Protein AF-A0A7K8SF02-F1 (afdb_monomer)

Organism: NCBI:txid58203

Secondary structure (DSSP, 8-state):
---SS-HHHHHHHHHHHHHHH-TT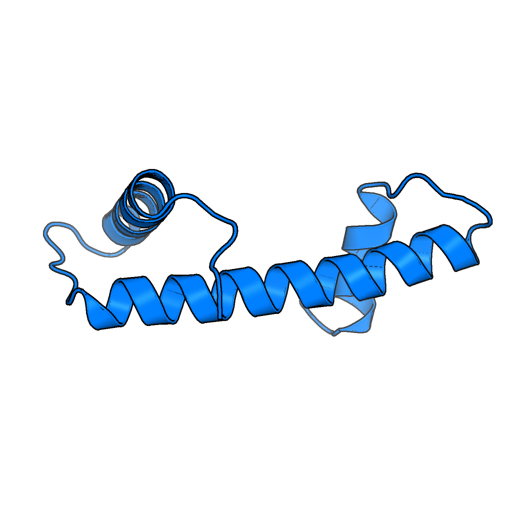----HHHHHHHHHHHHHHHHHHHHHHHHHHHHTT-SS--HHHHHHHHHHTT---

Structure (mmCIF, N/CA/C/O backbone):
data_AF-A0A7K8SF02-F1
#
_entry.id   AF-A0A7K8SF02-F1
#
loop_
_atom_site.group_PDB
_atom_site.id
_atom_site.type_symbol
_atom_site.label_atom_id
_atom_site.label_alt_id
_atom_site.label_comp_id
_atom_site.label_asym_id
_atom_site.label_entity_id
_atom_site.label_seq_id
_atom_site.pdbx_PDB_ins_code
_atom_site.Cartn_x
_atom_site.Cartn_y
_atom_site.Cartn_z
_atom_site.occupancy
_atom_site.B_iso_or_equiv
_atom_site.auth_seq_id
_atom_site.auth_comp_id
_atom_site.auth_asym_id
_atom_site.auth_atom_id
_atom_site.pdbx_PDB_model_num
ATOM 1 N N . THR A 1 1 ? 12.104 2.110 14.000 1.00 72.12 1 THR A N 1
ATOM 2 C CA . THR A 1 1 ? 12.061 2.502 12.576 1.00 72.12 1 THR A CA 1
ATOM 3 C C . THR A 1 1 ? 11.150 3.702 12.436 1.00 72.12 1 THR A C 1
ATOM 5 O O . THR A 1 1 ? 10.265 3.877 13.269 1.00 72.12 1 THR A O 1
ATOM 8 N N . GLU A 1 2 ? 11.402 4.569 11.460 1.00 88.44 2 GLU A N 1
ATOM 9 C CA . GLU A 1 2 ? 10.518 5.705 11.178 1.00 88.44 2 GLU A CA 1
ATOM 10 C C . GLU A 1 2 ? 9.370 5.252 10.270 1.00 88.44 2 GLU A C 1
ATOM 12 O O . GLU A 1 2 ? 9.605 4.539 9.298 1.00 88.44 2 GLU A O 1
ATOM 17 N N . LEU A 1 3 ? 8.140 5.639 10.617 1.00 93.88 3 LEU A N 1
ATOM 18 C CA . LEU A 1 3 ? 6.940 5.348 9.831 1.00 93.88 3 LEU A CA 1
ATOM 19 C C . LEU A 1 3 ? 6.703 6.465 8.807 1.00 93.88 3 LEU A C 1
ATOM 21 O O . LEU A 1 3 ? 6.805 7.647 9.141 1.00 93.88 3 LEU A O 1
ATOM 25 N N . LEU A 1 4 ? 6.366 6.086 7.579 1.00 97.25 4 LEU A N 1
ATOM 26 C CA . LEU A 1 4 ? 6.202 6.970 6.426 1.00 97.25 4 LEU A CA 1
ATOM 27 C C . LEU A 1 4 ? 4.798 7.584 6.358 1.00 97.25 4 LEU A C 1
ATOM 29 O O . LEU A 1 4 ? 4.633 8.734 5.940 1.00 97.25 4 LEU A O 1
ATOM 33 N N . ILE A 1 5 ? 3.766 6.841 6.767 1.00 97.56 5 ILE A N 1
ATOM 34 C CA . ILE A 1 5 ? 2.380 7.310 6.733 1.00 97.56 5 ILE A CA 1
ATOM 35 C C . ILE A 1 5 ? 2.090 8.113 8.005 1.00 97.56 5 ILE A C 1
ATOM 37 O O . ILE A 1 5 ? 2.430 7.737 9.129 1.00 97.56 5 ILE A O 1
ATOM 41 N N . ARG A 1 6 ? 1.407 9.253 7.861 1.00 97.94 6 ARG A N 1
ATOM 42 C CA . ARG A 1 6 ? 0.994 10.051 9.023 1.00 97.94 6 ARG A CA 1
ATOM 43 C C . ARG A 1 6 ? 0.046 9.235 9.913 1.00 97.94 6 ARG A C 1
ATOM 45 O O . ARG A 1 6 ? -0.992 8.760 9.451 1.00 97.94 6 ARG A O 1
ATOM 52 N N . LYS A 1 7 ? 0.355 9.174 11.212 1.00 96.19 7 LYS A N 1
ATOM 53 C CA . LYS A 1 7 ? -0.377 8.361 12.203 1.00 96.19 7 LYS A CA 1
ATOM 54 C C . LYS A 1 7 ? -1.879 8.662 12.272 1.00 96.19 7 LYS A C 1
ATOM 56 O O . LYS A 1 7 ? -2.685 7.741 12.312 1.00 96.19 7 LYS A O 1
ATOM 61 N N . LEU A 1 8 ? -2.280 9.940 12.273 1.00 97.25 8 LEU A N 1
ATOM 62 C CA . LEU A 1 8 ? -3.695 10.315 12.421 1.00 97.25 8 LEU A CA 1
ATOM 63 C C . LEU A 1 8 ? -4.559 9.897 11.209 1.00 97.25 8 LEU A C 1
ATOM 65 O O . LEU A 1 8 ? -5.598 9.279 11.436 1.00 97.25 8 LEU A O 1
ATOM 69 N N . PRO A 1 9 ? -4.171 10.178 9.946 1.00 98.31 9 PRO A N 1
ATOM 70 C CA . PRO A 1 9 ? -4.859 9.623 8.780 1.00 98.31 9 PRO A CA 1
ATOM 71 C C . PRO A 1 9 ? -4.928 8.093 8.778 1.00 98.31 9 PRO A C 1
ATOM 73 O O . PRO A 1 9 ? -6.007 7.551 8.560 1.00 98.31 9 PRO A O 1
ATOM 76 N N . PHE A 1 10 ? -3.824 7.403 9.094 1.00 98.38 10 PHE A N 1
ATOM 77 C CA . PHE A 1 10 ? -3.809 5.937 9.161 1.00 98.38 10 PHE A CA 1
ATOM 78 C C . PHE A 1 10 ? -4.797 5.409 10.210 1.00 98.38 10 PHE A C 1
ATOM 80 O O . PHE A 1 10 ? -5.619 4.543 9.925 1.00 98.38 10 PHE A O 1
ATOM 87 N N . GLN A 1 11 ? -4.799 5.997 11.409 1.00 98.06 11 GLN A N 1
ATOM 88 C CA . GLN A 1 11 ? -5.744 5.646 12.467 1.00 98.06 11 GLN A CA 1
ATOM 89 C C . GLN A 1 11 ? -7.208 5.878 12.054 1.00 98.06 11 GLN A C 1
ATOM 91 O O . GLN A 1 11 ? -8.075 5.095 12.445 1.00 98.06 11 GLN A O 1
ATOM 96 N N . ARG A 1 12 ? -7.508 6.953 11.309 1.00 98.12 12 ARG A N 1
ATOM 97 C CA . ARG A 1 12 ? -8.866 7.213 10.798 1.00 98.12 12 ARG A CA 1
ATOM 98 C C . ARG A 1 12 ? -9.294 6.133 9.808 1.00 98.12 12 ARG A C 1
ATOM 100 O O . ARG A 1 12 ? -10.378 5.594 9.984 1.00 98.12 12 ARG A O 1
ATOM 107 N N . LEU A 1 13 ? -8.417 5.761 8.876 1.00 98.44 13 LEU A N 1
ATOM 108 C CA . LEU A 1 13 ? -8.674 4.696 7.905 1.00 98.44 13 LEU A CA 1
ATOM 109 C C . LEU A 1 13 ? -8.915 3.338 8.582 1.00 98.44 13 LEU A C 1
ATOM 111 O O . LEU A 1 13 ? -9.863 2.639 8.243 1.00 98.44 13 LEU A O 1
ATOM 115 N N . VAL A 1 14 ? -8.106 2.980 9.586 1.00 98.31 14 VAL A N 1
ATOM 116 C CA . VAL A 1 14 ? -8.313 1.746 10.368 1.00 98.31 14 VAL A CA 1
ATOM 117 C C . VAL A 1 14 ? -9.706 1.721 11.005 1.00 98.31 14 VAL A C 1
ATOM 119 O O . VAL A 1 14 ? -10.370 0.689 10.989 1.00 98.31 14 VAL A O 1
ATOM 122 N N . ARG A 1 15 ? -10.165 2.849 11.563 1.00 97.38 15 ARG A N 1
ATOM 123 C CA . ARG A 1 15 ? -11.496 2.944 12.185 1.00 97.38 15 ARG A CA 1
ATOM 124 C C . ARG A 1 15 ? -12.624 2.911 11.164 1.00 97.38 15 ARG A C 1
ATOM 126 O O . ARG A 1 15 ? -13.634 2.283 11.444 1.00 97.38 15 ARG A O 1
ATOM 133 N N . GLU A 1 16 ? -12.441 3.569 10.025 1.00 97.75 16 GLU A N 1
ATOM 134 C CA . GLU A 1 16 ? -13.387 3.561 8.909 1.00 97.75 16 GLU A CA 1
ATOM 135 C C . GLU A 1 16 ? -13.641 2.128 8.430 1.00 97.75 16 GLU A C 1
ATOM 137 O O . GLU A 1 16 ? -14.772 1.666 8.493 1.00 97.75 16 GLU A O 1
ATOM 142 N N . ILE A 1 17 ? -12.581 1.382 8.101 1.00 98.00 17 ILE A N 1
ATOM 143 C CA . ILE A 1 17 ? -12.689 -0.016 7.654 1.00 98.00 17 ILE A CA 1
ATOM 144 C C . ILE A 1 17 ? -13.293 -0.903 8.749 1.00 98.00 17 ILE A C 1
ATOM 146 O O . ILE A 1 17 ? -14.134 -1.752 8.476 1.00 98.00 17 ILE A O 1
ATOM 150 N N . ALA A 1 18 ? -12.879 -0.729 10.007 1.00 97.81 18 ALA A N 1
ATOM 151 C CA . ALA A 1 18 ? -13.383 -1.544 11.112 1.00 97.81 18 ALA A CA 1
ATOM 152 C C . ALA A 1 18 ? -14.888 -1.356 11.367 1.00 97.81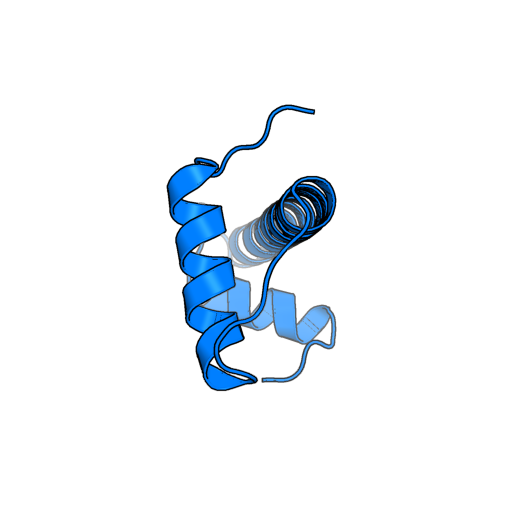 18 ALA A C 1
ATOM 154 O O . ALA A 1 18 ? -15.549 -2.300 11.806 1.00 97.81 18 ALA A O 1
ATOM 155 N N . GLN A 1 19 ? -15.417 -0.162 11.082 1.00 97.06 19 GLN A N 1
ATOM 156 C CA . GLN A 1 19 ? -16.830 0.164 11.253 1.00 97.06 19 GLN A CA 1
ATOM 157 C C . GLN A 1 19 ? -17.730 -0.708 10.365 1.00 97.06 19 GLN A C 1
ATOM 159 O O . GLN A 1 19 ? -18.822 -1.069 10.802 1.00 97.06 19 GLN A O 1
ATOM 164 N N . ASP A 1 20 ? -17.250 -1.106 9.182 1.00 97.50 20 ASP A N 1
ATOM 165 C CA . ASP A 1 20 ? -17.976 -1.988 8.258 1.00 97.50 20 ASP A CA 1
ATOM 166 C C . ASP A 1 20 ? -18.135 -3.417 8.805 1.00 97.50 20 ASP A C 1
ATOM 168 O O . ASP A 1 20 ? -19.062 -4.134 8.428 1.00 97.50 20 ASP A O 1
ATOM 172 N N . PHE A 1 21 ? -17.256 -3.842 9.721 1.00 96.75 21 PHE A N 1
ATOM 173 C CA . PHE A 1 21 ? -17.314 -5.170 10.342 1.00 96.75 21 PHE A CA 1
ATOM 174 C C . PHE A 1 21 ? -18.074 -5.168 11.667 1.00 96.75 21 PHE A C 1
ATOM 176 O O . PHE A 1 21 ? -18.817 -6.106 11.962 1.00 96.75 21 PHE A O 1
ATOM 183 N N . LYS A 1 22 ? -17.848 -4.150 12.505 1.00 97.12 22 LYS A N 1
ATOM 184 C CA . LYS A 1 22 ? -18.518 -4.002 13.797 1.00 97.12 22 LYS A CA 1
ATOM 185 C C . LYS A 1 22 ? -18.465 -2.555 14.273 1.00 97.12 22 LYS A C 1
ATOM 187 O O . LYS A 1 22 ? -17.391 -1.973 14.418 1.00 97.12 22 LYS A O 1
ATOM 192 N N . THR A 1 23 ? -19.631 -2.016 14.610 1.00 95.75 23 THR A N 1
ATOM 193 C CA . THR A 1 23 ? -19.749 -0.678 15.191 1.00 95.75 23 THR A CA 1
ATOM 194 C C . THR A 1 23 ? -19.189 -0.635 16.619 1.00 95.75 23 THR A C 1
ATOM 196 O O . THR A 1 23 ? -19.149 -1.646 17.326 1.00 95.75 23 THR A O 1
ATOM 199 N N . ASP A 1 24 ? -18.744 0.548 17.048 1.00 94.00 24 ASP A N 1
ATOM 200 C CA . ASP A 1 24 ? -18.282 0.843 18.417 1.00 94.00 24 ASP A CA 1
ATOM 201 C C . ASP A 1 24 ? -17.039 0.064 18.888 1.00 94.00 24 ASP A C 1
ATOM 203 O O . ASP A 1 24 ? -16.781 -0.086 20.088 1.00 94.00 24 ASP A O 1
ATOM 207 N N . LEU A 1 25 ? -16.204 -0.393 17.949 1.00 96.50 25 LEU A N 1
ATOM 208 C CA . LEU A 1 25 ? -14.908 -0.989 18.266 1.00 96.50 25 LEU A CA 1
ATOM 209 C C . LEU A 1 25 ? -13.932 0.034 18.872 1.00 96.50 25 LEU A C 1
ATOM 211 O O . LEU A 1 25 ? -13.704 1.136 18.360 1.00 96.50 25 LEU A O 1
ATOM 215 N N . ARG A 1 26 ? -13.271 -0.376 19.960 1.00 96.56 26 ARG A N 1
ATOM 216 C CA . ARG A 1 26 ? -12.140 0.345 20.555 1.00 96.56 26 ARG A CA 1
ATOM 217 C C . ARG A 1 26 ? -10.840 -0.366 20.200 1.00 96.56 26 ARG A C 1
ATOM 219 O O . ARG A 1 26 ? -10.744 -1.582 20.300 1.00 96.56 26 ARG A O 1
ATOM 226 N N . PHE A 1 27 ? -9.834 0.418 19.833 1.00 97.44 27 PHE A N 1
ATOM 227 C CA . PHE A 1 27 ? -8.500 -0.070 19.497 1.00 97.44 27 PHE A CA 1
ATOM 228 C C . PHE A 1 27 ? -7.510 0.344 20.578 1.00 97.44 27 PHE A C 1
ATOM 230 O O . PHE A 1 27 ? -7.492 1.507 20.989 1.00 97.44 27 PHE A O 1
ATOM 237 N N . GLN A 1 28 ? -6.661 -0.592 20.999 1.00 98.25 28 GLN A N 1
ATOM 238 C CA . GLN A 1 28 ? -5.465 -0.273 21.773 1.00 98.25 28 GLN A CA 1
ATOM 239 C C . GLN A 1 28 ? -4.486 0.525 20.897 1.00 98.25 28 GLN A C 1
ATOM 241 O O . GLN A 1 28 ? -4.398 0.295 19.690 1.00 98.25 28 GLN A O 1
ATOM 246 N N . SER A 1 29 ? -3.720 1.441 21.492 1.00 96.06 29 SER A N 1
ATOM 247 C CA . SER A 1 29 ? -2.711 2.222 20.761 1.00 96.06 29 SER A CA 1
ATOM 248 C C . SER A 1 29 ? -1.665 1.332 20.079 1.00 96.06 29 SER A C 1
ATOM 250 O O . SER A 1 29 ? -1.327 1.564 18.921 1.00 96.06 29 SER A O 1
ATOM 252 N N . SER A 1 30 ? -1.208 0.274 20.756 1.00 97.50 30 SER A N 1
ATOM 253 C CA . SER A 1 30 ? -0.270 -0.710 20.202 1.00 97.50 30 SER A CA 1
ATOM 254 C C . SER A 1 30 ? -0.853 -1.500 19.030 1.00 97.50 30 SER A C 1
ATOM 256 O O . SER A 1 30 ? -0.117 -1.816 18.103 1.00 97.50 30 SER A O 1
ATOM 258 N N . ALA A 1 31 ? -2.162 -1.770 19.018 1.00 98.19 31 ALA A N 1
ATOM 259 C CA . ALA A 1 31 ? -2.808 -2.467 17.906 1.00 98.19 31 ALA A CA 1
ATOM 260 C C . ALA A 1 31 ? -2.780 -1.619 16.626 1.00 98.19 31 ALA A C 1
ATOM 262 O O . ALA A 1 31 ? -2.446 -2.124 15.559 1.00 98.19 31 ALA A O 1
ATOM 263 N N . VAL A 1 32 ? -3.065 -0.315 16.733 1.00 97.69 32 VAL A N 1
ATOM 264 C CA . VAL A 1 32 ? -2.981 0.602 15.582 1.00 97.69 32 VAL A CA 1
ATOM 265 C C . VAL A 1 32 ? -1.538 0.729 15.088 1.00 97.69 32 VAL A C 1
ATOM 267 O O . VAL A 1 32 ? -1.311 0.725 13.882 1.00 97.69 32 VAL A O 1
ATOM 270 N N . MET A 1 33 ? -0.563 0.788 16.001 1.00 97.00 33 MET A N 1
ATOM 271 C CA . MET A 1 33 ? 0.859 0.817 15.641 1.00 97.00 33 MET A CA 1
ATOM 272 C C . MET A 1 33 ? 1.296 -0.460 14.914 1.00 97.00 33 MET A C 1
ATOM 274 O O . MET A 1 33 ? 1.928 -0.362 13.869 1.00 97.00 33 MET A O 1
ATOM 278 N N . ALA A 1 34 ? 0.903 -1.639 15.404 1.00 98.12 34 ALA A N 1
ATOM 279 C CA . ALA A 1 34 ? 1.219 -2.914 14.760 1.00 98.12 34 ALA A CA 1
ATOM 280 C C . ALA A 1 34 ? 0.605 -3.021 13.353 1.00 98.12 34 ALA A C 1
ATOM 282 O O . ALA A 1 34 ? 1.268 -3.466 12.417 1.00 98.12 34 ALA A O 1
ATOM 283 N N . LEU A 1 35 ? -0.642 -2.559 13.182 1.00 98.44 35 LEU A N 1
ATOM 284 C CA . LEU A 1 35 ? -1.277 -2.473 11.864 1.00 98.44 35 LEU A CA 1
ATOM 285 C C . LEU A 1 35 ? -0.496 -1.549 10.926 1.00 98.44 35 LEU A C 1
ATOM 287 O O . LEU A 1 35 ? -0.337 -1.875 9.749 1.00 98.44 35 LEU A O 1
ATOM 291 N N . GLN A 1 36 ? -0.003 -0.416 11.432 1.00 98.38 36 GLN A N 1
ATOM 292 C CA . GLN A 1 36 ? 0.766 0.529 10.630 1.00 98.38 36 GLN A CA 1
ATOM 293 C C . GLN A 1 36 ? 2.118 -0.049 10.212 1.00 98.38 36 GLN A C 1
ATOM 295 O O . GLN A 1 36 ? 2.452 -0.004 9.031 1.00 98.38 36 GLN A O 1
ATOM 300 N N . GLU A 1 37 ? 2.858 -0.642 11.148 1.00 98.00 37 GLU A N 1
ATOM 301 C CA . GLU A 1 37 ? 4.147 -1.281 10.870 1.00 98.00 37 GLU A CA 1
ATOM 302 C C . GLU A 1 37 ? 4.013 -2.382 9.812 1.00 98.00 37 GLU A C 1
ATOM 304 O O . GLU A 1 37 ? 4.757 -2.388 8.831 1.00 98.00 37 GLU A O 1
ATOM 309 N N . ALA A 1 38 ? 3.023 -3.267 9.955 1.00 98.19 38 ALA A N 1
ATOM 310 C CA . ALA A 1 38 ? 2.780 -4.334 8.988 1.00 98.19 38 ALA A CA 1
ATOM 311 C C . ALA A 1 38 ? 2.362 -3.793 7.610 1.00 98.19 38 ALA A C 1
ATOM 313 O O . ALA A 1 38 ? 2.841 -4.278 6.585 1.00 98.19 38 ALA A O 1
ATOM 314 N N . SER A 1 39 ? 1.496 -2.775 7.577 1.00 98.38 39 SER A N 1
ATOM 315 C CA . SER A 1 39 ? 1.017 -2.174 6.325 1.00 98.38 39 SER A CA 1
ATOM 316 C C . SER A 1 39 ? 2.144 -1.490 5.557 1.00 98.38 39 SER A C 1
ATOM 318 O O . SER A 1 39 ? 2.261 -1.666 4.347 1.00 98.38 39 SER A O 1
ATOM 320 N N . GLU A 1 40 ? 2.993 -0.727 6.246 1.00 98.50 40 GLU A N 1
ATOM 321 C CA . GLU A 1 40 ? 4.124 -0.054 5.609 1.00 98.50 40 GLU A CA 1
ATOM 322 C C . GLU A 1 40 ? 5.186 -1.049 5.144 1.00 98.50 40 GLU A C 1
ATOM 324 O O . GLU A 1 40 ? 5.638 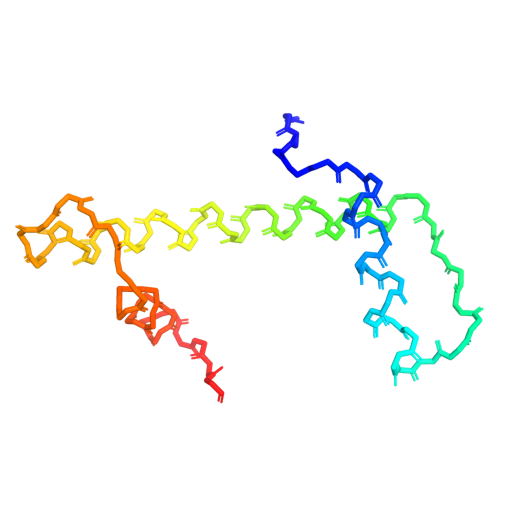-0.945 4.006 1.00 98.50 40 GLU A O 1
ATOM 329 N N . ALA A 1 41 ? 5.523 -2.059 5.954 1.00 97.94 41 ALA A N 1
ATOM 330 C CA . ALA A 1 41 ? 6.451 -3.113 5.546 1.00 97.94 41 ALA A CA 1
ATOM 331 C C . ALA A 1 41 ? 5.956 -3.850 4.290 1.00 97.94 41 ALA A C 1
ATO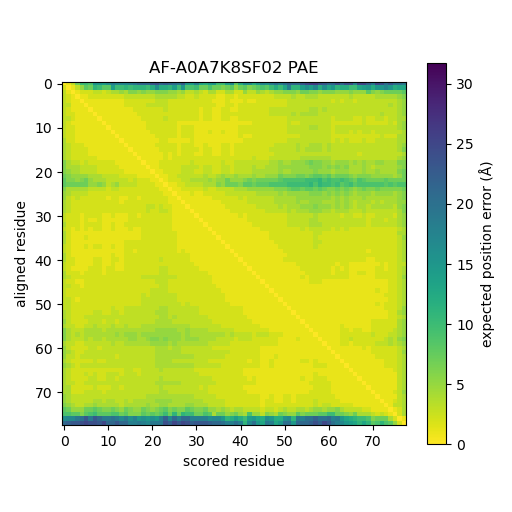M 333 O O . ALA A 1 41 ? 6.717 -4.074 3.348 1.00 97.94 41 ALA A O 1
ATOM 334 N N . TYR A 1 42 ? 4.660 -4.170 4.245 1.00 97.81 42 TYR A N 1
ATOM 335 C CA . TYR A 1 42 ? 4.039 -4.796 3.084 1.00 97.81 42 TYR A CA 1
ATOM 336 C C . TYR A 1 42 ? 4.102 -3.902 1.836 1.00 97.81 42 TYR A C 1
ATOM 338 O O . TYR A 1 42 ? 4.494 -4.377 0.769 1.00 97.81 42 TYR A O 1
ATOM 346 N N . LEU A 1 43 ? 3.743 -2.618 1.961 1.00 98.25 43 LEU A N 1
ATOM 347 C CA . LEU A 1 43 ? 3.748 -1.675 0.840 1.00 98.25 43 LEU A CA 1
ATOM 348 C C . LEU A 1 43 ? 5.160 -1.418 0.311 1.00 98.25 43 LEU A C 1
ATOM 350 O O . LEU A 1 43 ? 5.341 -1.406 -0.903 1.00 98.25 43 LEU A O 1
ATOM 354 N N . VAL A 1 44 ? 6.154 -1.256 1.191 1.00 98.19 44 VAL A N 1
ATOM 355 C CA . VAL A 1 44 ? 7.561 -1.105 0.789 1.00 98.19 44 VAL A CA 1
ATOM 356 C C . VAL A 1 44 ? 8.009 -2.330 0.002 1.00 98.19 44 VAL A C 1
ATOM 358 O O . VAL A 1 44 ? 8.425 -2.181 -1.144 1.00 98.19 44 VAL A O 1
ATOM 361 N N . GLY A 1 45 ? 7.815 -3.534 0.548 1.00 97.88 45 GLY A N 1
ATOM 362 C CA . GLY A 1 45 ? 8.173 -4.758 -0.165 1.00 97.88 45 GLY A CA 1
ATOM 363 C C . GLY A 1 45 ? 7.437 -4.882 -1.503 1.00 97.88 45 GLY A C 1
ATOM 364 O O . GLY A 1 45 ? 8.019 -5.293 -2.502 1.00 97.88 45 GLY A O 1
ATOM 365 N N . LEU A 1 46 ? 6.146 -4.540 -1.561 1.00 98.38 46 LEU A N 1
ATOM 366 C CA . LEU A 1 46 ? 5.384 -4.581 -2.812 1.00 98.38 46 LEU A CA 1
ATOM 367 C C . LEU A 1 46 ? 5.939 -3.595 -3.849 1.00 98.38 46 LEU A C 1
ATOM 369 O O . LEU A 1 46 ? 5.992 -3.924 -5.035 1.00 98.38 46 LEU A O 1
ATOM 373 N N . PHE A 1 47 ? 6.363 -2.402 -3.429 1.00 98.56 47 PHE A N 1
ATOM 374 C CA . PHE A 1 47 ? 6.978 -1.424 -4.324 1.00 98.56 47 PHE A CA 1
ATOM 375 C C . PHE A 1 47 ? 8.376 -1.836 -4.791 1.00 98.56 47 PHE A C 1
ATOM 377 O O . PHE A 1 47 ? 8.717 -1.543 -5.937 1.00 98.56 47 PHE A O 1
ATOM 384 N N . GLU A 1 48 ? 9.147 -2.561 -3.978 1.00 98.62 48 GLU A N 1
ATOM 385 C CA . GLU A 1 48 ? 10.414 -3.172 -4.401 1.00 98.62 48 GLU A CA 1
ATOM 386 C C . GLU A 1 48 ? 10.185 -4.145 -5.570 1.00 98.62 48 GLU A C 1
ATOM 388 O O . GLU A 1 48 ? 10.786 -3.984 -6.636 1.00 98.62 48 GLU A O 1
ATOM 393 N N . ASP A 1 49 ? 9.231 -5.072 -5.439 1.00 98.50 49 ASP A N 1
ATOM 394 C CA . ASP A 1 49 ? 8.883 -6.019 -6.511 1.00 98.50 49 ASP A CA 1
ATOM 395 C C . ASP A 1 49 ? 8.278 -5.324 -7.738 1.00 98.50 49 ASP A C 1
ATOM 397 O O . ASP A 1 49 ? 8.564 -5.671 -8.8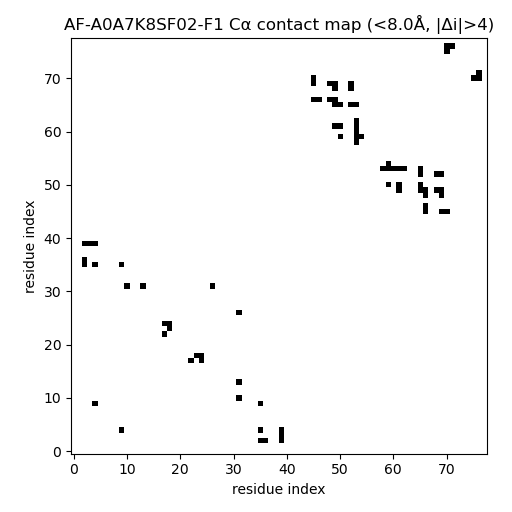88 1.00 98.50 49 ASP A O 1
ATOM 401 N N . THR A 1 50 ? 7.447 -4.307 -7.508 1.00 98.69 50 THR A N 1
ATOM 402 C CA . THR A 1 50 ? 6.847 -3.491 -8.574 1.00 98.69 50 THR A CA 1
ATOM 403 C C . THR A 1 50 ? 7.929 -2.775 -9.383 1.00 98.69 50 THR A C 1
ATOM 405 O O . THR A 1 50 ? 7.851 -2.716 -10.613 1.00 98.69 50 THR A O 1
ATOM 408 N N . ASN A 1 51 ? 8.964 -2.260 -8.717 1.00 98.75 51 ASN A N 1
ATOM 409 C CA . ASN A 1 51 ? 10.104 -1.629 -9.371 1.00 98.75 51 ASN A CA 1
ATOM 410 C C . ASN A 1 51 ? 10.882 -2.637 -10.232 1.00 98.75 51 ASN A C 1
ATOM 412 O O . ASN A 1 51 ? 11.199 -2.342 -11.385 1.00 98.75 51 ASN A O 1
ATOM 416 N N . LEU A 1 52 ? 11.109 -3.859 -9.730 1.00 98.62 52 LEU A N 1
ATOM 417 C CA . LEU A 1 52 ? 11.724 -4.937 -10.514 1.00 98.62 52 LEU A CA 1
ATOM 418 C C . LEU A 1 52 ? 10.899 -5.283 -11.766 1.00 98.62 52 LEU A C 1
ATOM 420 O O . LEU A 1 52 ? 11.465 -5.455 -12.848 1.00 98.62 52 LEU A O 1
ATOM 424 N N . CYS A 1 53 ? 9.568 -5.310 -11.658 1.00 98.50 53 CYS A N 1
ATOM 425 C CA . CYS A 1 53 ? 8.675 -5.526 -12.801 1.00 98.50 53 CYS A CA 1
ATOM 426 C C . CYS A 1 53 ? 8.782 -4.400 -13.849 1.00 98.50 53 CYS A C 1
ATOM 428 O O . CYS A 1 53 ? 8.824 -4.669 -15.055 1.00 98.50 53 CYS A O 1
ATOM 430 N N . ALA A 1 54 ? 8.876 -3.139 -13.415 1.00 98.75 54 ALA A N 1
ATOM 431 C CA . ALA A 1 54 ? 9.064 -2.003 -14.317 1.00 98.75 54 ALA A CA 1
ATOM 432 C C . ALA A 1 54 ? 10.424 -2.056 -15.039 1.00 98.75 54 ALA A C 1
ATOM 434 O O . ALA A 1 54 ? 10.470 -1.881 -16.262 1.00 98.75 54 ALA A O 1
ATOM 435 N N . ILE A 1 55 ? 11.502 -2.381 -14.312 1.00 98.62 55 ILE A N 1
ATOM 436 C CA . ILE A 1 55 ? 12.858 -2.557 -14.859 1.00 98.62 55 ILE A CA 1
ATOM 437 C C . ILE A 1 55 ? 12.889 -3.699 -15.880 1.00 98.62 55 ILE A C 1
ATOM 439 O O . ILE A 1 55 ? 13.427 -3.526 -16.975 1.00 98.62 55 ILE A O 1
ATOM 443 N N . HIS A 1 56 ? 12.254 -4.837 -15.577 1.00 98.38 56 HIS A N 1
ATOM 444 C CA . HIS A 1 56 ? 12.130 -5.959 -16.512 1.00 98.38 56 HIS A CA 1
ATOM 445 C C . HIS A 1 56 ? 11.462 -5.535 -17.833 1.00 98.38 56 HIS A C 1
ATOM 447 O O . HIS A 1 56 ? 11.863 -5.960 -18.916 1.00 98.38 56 HIS A O 1
ATOM 453 N N . ALA A 1 57 ? 10.494 -4.620 -17.759 1.00 98.50 57 ALA A N 1
ATOM 454 C CA . ALA A 1 57 ? 9.817 -4.032 -18.911 1.00 98.50 57 ALA A CA 1
ATOM 455 C C . ALA A 1 57 ? 10.538 -2.808 -19.522 1.00 98.50 57 ALA A C 1
ATOM 457 O O . ALA A 1 57 ? 9.915 -2.070 -20.290 1.00 98.50 57 ALA A O 1
A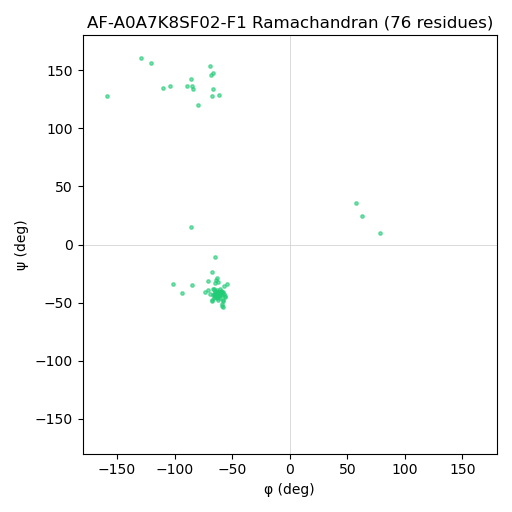TOM 458 N N . LYS A 1 58 ? 11.818 -2.573 -19.191 1.00 98.44 58 LYS A N 1
ATOM 459 C CA . LYS A 1 58 ? 12.653 -1.455 -19.676 1.00 98.44 58 LYS A CA 1
ATOM 460 C C . LYS A 1 58 ? 12.072 -0.062 -19.384 1.00 98.44 58 LYS A C 1
ATOM 462 O O . LYS A 1 58 ? 12.208 0.855 -20.193 1.00 98.44 58 LYS A O 1
ATOM 467 N N . ARG A 1 59 ? 11.408 0.108 -18.239 1.00 98.56 59 ARG A N 1
ATOM 468 C CA . ARG A 1 59 ? 10.850 1.389 -17.775 1.00 98.56 59 ARG A CA 1
ATOM 469 C C . ARG A 1 59 ? 11.443 1.788 -16.429 1.00 98.56 59 ARG A C 1
ATOM 471 O O . ARG A 1 59 ? 11.862 0.938 -15.656 1.00 98.56 59 ARG A O 1
ATOM 478 N N . VAL A 1 60 ? 11.415 3.092 -16.152 1.00 98.19 60 VAL A N 1
ATOM 479 C CA . VAL A 1 60 ? 11.752 3.668 -14.835 1.00 98.19 60 VAL A CA 1
ATOM 480 C C . VAL A 1 60 ? 10.485 4.036 -14.057 1.00 98.19 60 VAL A C 1
ATOM 482 O O . VAL A 1 60 ? 10.424 3.891 -12.843 1.00 98.19 60 VAL A O 1
ATOM 485 N N . THR A 1 61 ? 9.433 4.477 -14.750 1.00 98.56 61 THR A N 1
ATOM 486 C CA . THR A 1 61 ? 8.135 4.775 -14.134 1.00 98.56 61 THR A CA 1
ATOM 487 C C . THR A 1 61 ? 7.339 3.490 -13.907 1.00 98.56 61 THR A C 1
ATOM 489 O O . THR A 1 61 ? 7.001 2.781 -14.866 1.00 98.56 61 THR A O 1
ATOM 492 N N . ILE A 1 62 ? 7.010 3.216 -12.643 1.00 98.56 62 ILE A N 1
ATOM 493 C CA . ILE A 1 62 ? 6.103 2.133 -12.251 1.00 98.56 62 ILE A CA 1
ATOM 494 C C . ILE A 1 62 ? 4.666 2.427 -12.698 1.00 98.56 62 ILE A C 1
ATOM 496 O O . ILE A 1 62 ? 4.225 3.575 -12.732 1.00 98.56 62 ILE A O 1
ATOM 500 N N . MET A 1 63 ? 3.929 1.380 -13.055 1.00 98.56 63 MET A N 1
ATOM 501 C CA . MET A 1 63 ? 2.550 1.457 -13.540 1.00 98.56 63 MET A CA 1
ATOM 502 C C . MET A 1 63 ? 1.647 0.482 -12.768 1.00 98.56 63 MET A C 1
ATOM 504 O O . MET A 1 63 ? 2.139 -0.512 -12.234 1.00 98.56 63 MET A O 1
ATOM 508 N N . PRO A 1 64 ? 0.313 0.669 -12.770 1.00 98.38 64 PRO A N 1
ATOM 509 C CA . PRO A 1 64 ? -0.609 -0.251 -12.094 1.00 98.38 64 PRO A CA 1
ATOM 510 C C . PRO A 1 64 ? -0.458 -1.723 -12.515 1.00 98.38 64 PRO A C 1
ATOM 512 O O . PRO A 1 64 ? -0.583 -2.617 -11.683 1.00 98.38 64 PRO A O 1
ATOM 515 N N . LYS A 1 65 ? -0.120 -1.986 -13.787 1.00 97.94 65 LYS A N 1
ATOM 516 C CA . LYS A 1 65 ? 0.144 -3.344 -14.296 1.00 97.94 65 LYS A CA 1
ATOM 517 C C . LYS A 1 65 ? 1.346 -4.029 -13.630 1.00 97.94 65 LYS A C 1
ATOM 519 O O . LYS A 1 65 ? 1.358 -5.249 -13.527 1.00 97.94 65 LYS A O 1
ATOM 524 N N . ASP A 1 66 ? 2.328 -3.257 -13.163 1.00 98.50 66 ASP A N 1
ATOM 525 C CA . ASP A 1 66 ? 3.510 -3.784 -12.474 1.00 98.50 66 ASP A CA 1
ATOM 526 C C . ASP A 1 66 ? 3.131 -4.253 -11.065 1.00 98.50 66 ASP A C 1
ATOM 528 O O . ASP A 1 66 ? 3.519 -5.341 -10.654 1.00 98.50 66 ASP A O 1
ATOM 532 N N . ILE A 1 67 ? 2.281 -3.484 -10.372 1.00 98.12 67 ILE A N 1
ATOM 533 C CA . ILE A 1 67 ? 1.729 -3.861 -9.062 1.00 98.12 67 ILE A CA 1
ATOM 534 C C . ILE A 1 67 ? 0.879 -5.126 -9.199 1.00 98.12 67 ILE A C 1
ATOM 536 O O . ILE A 1 67 ? 1.013 -6.061 -8.413 1.00 98.12 67 ILE A O 1
ATOM 540 N N . GLN A 1 68 ? 0.005 -5.174 -10.208 1.00 97.56 68 GLN A N 1
ATOM 541 C CA . GLN A 1 68 ? -0.836 -6.345 -10.469 1.00 97.56 68 GLN A CA 1
ATOM 542 C C . GLN A 1 68 ? 0.005 -7.600 -10.737 1.00 97.56 68 GLN A C 1
ATOM 544 O O . GLN A 1 68 ? -0.299 -8.663 -10.196 1.00 97.56 68 GLN A O 1
ATOM 549 N N . LEU A 1 69 ? 1.078 -7.475 -11.525 1.00 97.44 69 LEU A N 1
ATOM 550 C CA . LEU A 1 69 ? 2.002 -8.575 -11.790 1.00 97.44 69 LEU A CA 1
ATOM 551 C C . LEU A 1 69 ? 2.755 -9.008 -10.523 1.00 97.44 69 LEU A C 1
ATOM 553 O O . LEU A 1 69 ? 2.795 -10.202 -10.236 1.00 97.44 69 LEU A O 1
ATOM 557 N N . ALA A 1 70 ? 3.287 -8.067 -9.739 1.00 98.06 70 ALA A N 1
ATOM 558 C CA . ALA A 1 70 ? 3.986 -8.361 -8.488 1.00 98.06 70 ALA A CA 1
ATOM 559 C C . ALA A 1 70 ? 3.087 -9.125 -7.500 1.00 98.06 70 ALA A C 1
ATOM 561 O O . ALA A 1 70 ? 3.460 -10.194 -7.015 1.00 98.06 70 ALA A O 1
ATOM 562 N N . ARG A 1 71 ? 1.852 -8.652 -7.280 1.00 97.62 71 ARG A N 1
ATOM 563 C CA . ARG A 1 71 ? 0.858 -9.344 -6.437 1.00 97.62 71 ARG A CA 1
ATOM 564 C C . ARG A 1 71 ? 0.534 -10.744 -6.960 1.00 97.62 71 ARG A C 1
ATOM 566 O O . ARG A 1 71 ? 0.458 -11.698 -6.187 1.00 97.62 71 ARG A O 1
ATOM 573 N N . ARG A 1 72 ? 0.402 -10.894 -8.284 1.00 97.19 72 ARG A N 1
ATOM 574 C CA . ARG A 1 72 ? 0.147 -12.193 -8.923 1.00 97.19 72 ARG A CA 1
ATOM 575 C C . ARG A 1 72 ? 1.291 -13.181 -8.688 1.00 97.19 72 ARG A C 1
ATOM 577 O O . ARG A 1 72 ? 1.011 -14.347 -8.415 1.00 97.19 72 ARG A O 1
ATOM 584 N N . ILE A 1 73 ? 2.544 -12.729 -8.777 1.00 96.88 73 ILE A N 1
ATOM 585 C CA . ILE A 1 73 ? 3.742 -13.548 -8.524 1.00 96.88 73 ILE A CA 1
ATOM 586 C C . ILE A 1 73 ? 3.828 -13.953 -7.047 1.00 96.88 73 ILE A C 1
A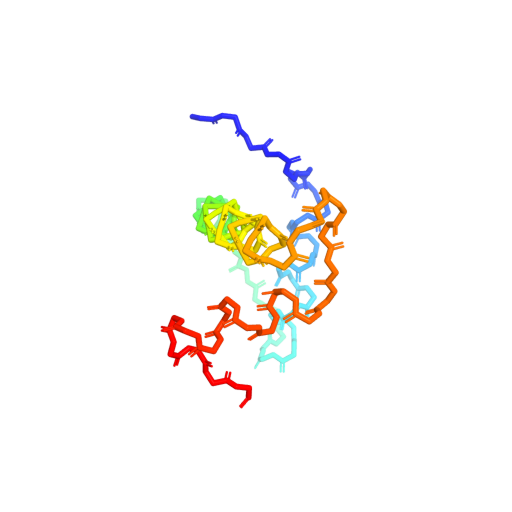TOM 588 O O . ILE A 1 73 ? 4.140 -15.104 -6.754 1.00 96.88 73 ILE A O 1
ATOM 592 N N . ARG A 1 74 ? 3.460 -13.057 -6.120 1.00 96.81 74 ARG A N 1
ATOM 593 C CA . ARG A 1 74 ? 3.359 -13.352 -4.676 1.00 96.81 74 ARG A CA 1
ATOM 594 C C . ARG A 1 74 ? 2.275 -14.371 -4.316 1.00 96.81 74 ARG A C 1
ATOM 596 O O . ARG A 1 74 ? 2.215 -14.826 -3.178 1.00 96.81 74 ARG A O 1
ATOM 603 N N . GLY A 1 75 ? 1.406 -14.728 -5.261 1.00 96.06 75 GLY A N 1
ATOM 604 C CA . GLY A 1 75 ? 0.281 -15.629 -5.021 1.00 96.06 75 GLY A CA 1
ATOM 605 C C . GLY A 1 75 ? -0.908 -14.960 -4.328 1.00 96.06 75 GLY A C 1
ATOM 606 O O . GLY A 1 75 ? -1.854 -15.651 -3.945 1.00 96.06 75 GLY A O 1
ATOM 607 N N . GLU A 1 76 ? -0.902 -13.632 -4.199 1.00 92.94 76 GLU A N 1
ATOM 608 C CA . GLU A 1 76 ? -2.053 -12.884 -3.709 1.00 92.94 76 GLU A CA 1
ATOM 609 C C . GLU A 1 76 ? -3.183 -12.977 -4.735 1.00 92.94 76 GLU A C 1
ATOM 611 O O . GLU A 1 76 ? -2.999 -12.728 -5.931 1.00 92.94 76 GLU A O 1
ATOM 616 N N . ARG A 1 77 ? -4.369 -13.376 -4.277 1.00 79.38 77 ARG A N 1
ATOM 617 C CA . ARG A 1 77 ? -5.553 -13.438 -5.134 1.00 79.38 77 ARG A CA 1
ATOM 618 C C . ARG A 1 77 ? -6.228 -12.065 -5.160 1.00 79.38 77 ARG A C 1
ATOM 620 O O . ARG A 1 77 ? -6.220 -11.351 -4.156 1.00 79.38 77 ARG A O 1
ATOM 627 N N . ALA A 1 78 ? -6.739 -11.700 -6.335 1.00 59.59 78 ALA A N 1
ATOM 628 C CA . ALA A 1 78 ? -7.724 -10.632 -6.475 1.00 59.59 78 ALA A CA 1
ATOM 629 C C . ALA A 1 78 ? -9.070 -11.106 -5.919 1.00 59.59 78 ALA A C 1
ATOM 631 O O . ALA A 1 78 ? -9.350 -12.321 -6.060 1.00 59.59 78 ALA A O 1
#

Sequence (78 aa):
TELLIRKLPFQRLVREIAQDFKTDLRFQSSAVMALQEASEAYLVGLFEDTNLCAIHAKRVTIMPKDIQLARRIRGERA

Mean predicted aligned error: 3.14 Å

Solvent-accessible surface area (backbone atoms only — not comparable to full-atom values): 4696 Å² total; per-residue (Å²): 134,88,77,88,70,61,64,68,65,52,54,50,50,56,50,57,62,42,45,80,79,43,74,91,76,83,79,56,73,66,56,57,48,52,53,47,54,54,50,50,55,50,51,53,54,48,49,55,46,12,46,52,44,18,46,76,70,77,38,88,72,69,51,74,70,24,46,54,48,36,40,51,74,74,65,55,80,132

Radius of gyration: 15.69 Å; Cα contacts (8 Å, |Δi|>4): 42; chains: 1; bounding box: 33×26×41 Å

Foldseek 3Di:
DDQDDDLVVLVVVVQVVVVVVPPPDDDDPVRSVVVRVVVRVVVVVLVVQQCVQQVVVVHRDGDPVSSVVSCVVVVNDD

InterPro domains:
  IPR000164 Histone H3/CENP-A [PR00622] (22-40)
  IPR000164 Histone H3/CENP-A [PR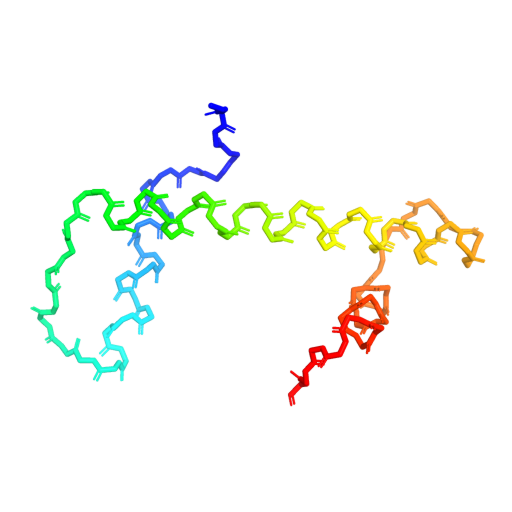00622] (40-56)
  IPR000164 Histone H3/CENP-A [PR00622] (56-77)
  IPR000164 Histone H3/CENP-A [PS00959] (9-17)
  IPR000164 Histone H3/CENP-A [PTHR11426] (1-78)
  IPR000164 Histone H3/CENP-A [SM00428] (1-78)
  IPR007125 Core Histone H2A/H2B/H3 domain [PF00125] (1-73)
  IPR009072 Histone-fold [G3DSA:1.10.20.10] (1-78)
  IPR009072 Histone-fold [SSF47113] (1-76)

pLDDT: mean 96.52, std 5.67, range [59.59, 98.75]

Nearest PDB structures (foldseek):
  7xvl-assembly1_A  TM=9.864E-01  e=1.530E-11  Homo sapiens
  5e5a-assembly1_A  TM=9.828E-01  e=1.745E-11  Xenopus laevis
  7e8d-asse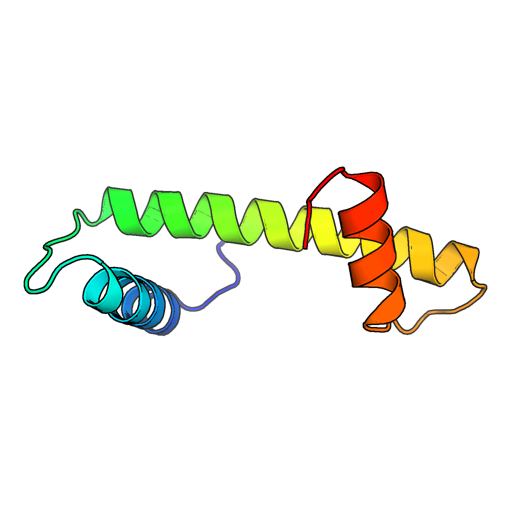mbly1_E  TM=9.905E-01  e=2.128E-11  Homo sapiens
  8xjv-assembly1_i  TM=9.755E-01  e=1.255E-11  Xenopus laevis
  5ong-assembly1_E  TM=9.840E-01  e=2.770E-11  Xenopus laevis